Protein AF-A0A556MIS7-F1 (afdb_monomer_lite)

Organism: NCBI:txid2597670

Secondary structure (DSSP, 8-state):
------HHHHHHHHHT-TTS--TT-----HHHHHHHH---TT--S-------HHHHHHHHHHHHHH---HHHHHHHHHHHHHHH-HHHHHHHHHHHHHH--

Structure (mmCIF, N/CA/C/O backbone):
data_AF-A0A556MIS7-F1
#
_entry.id   AF-A0A556MIS7-F1
#
loop_
_atom_site.group_PDB
_atom_site.id
_atom_site.type_symbol
_atom_site.label_atom_id
_atom_site.label_alt_id
_atom_site.label_comp_id
_atom_site.label_asym_id
_atom_site.label_entity_id
_atom_site.label_seq_id
_atom_site.pdbx_PDB_ins_code
_atom_site.Cartn_x
_atom_site.Cartn_y
_atom_site.Cartn_z
_atom_site.occupancy
_atom_site.B_iso_or_equiv
_atom_site.auth_seq_id
_atom_site.auth_comp_id
_atom_site.auth_asym_id
_atom_site.auth_atom_id
_atom_site.pdbx_PDB_model_num
ATOM 1 N N . MET A 1 1 ? 24.493 14.811 -38.481 1.00 34.59 1 MET A N 1
ATOM 2 C CA . MET A 1 1 ? 23.652 13.752 -39.089 1.00 34.59 1 MET A CA 1
ATOM 3 C C . MET A 1 1 ? 23.191 12.809 -37.980 1.00 34.59 1 MET A C 1
ATOM 5 O O . MET A 1 1 ? 23.997 12.020 -37.502 1.00 34.59 1 MET A O 1
ATOM 9 N N . ASN A 1 2 ? 21.942 12.934 -37.512 1.00 44.34 2 ASN A N 1
ATOM 10 C CA . ASN A 1 2 ? 21.385 12.068 -36.465 1.00 44.34 2 ASN A CA 1
ATOM 11 C C . ASN A 1 2 ? 21.110 10.674 -37.045 1.00 44.34 2 ASN A C 1
ATOM 13 O O . ASN A 1 2 ? 20.198 10.507 -37.851 1.00 44.34 2 ASN A O 1
ATOM 17 N N . LYS A 1 3 ? 21.905 9.674 -36.654 1.00 52.62 3 LYS A N 1
ATOM 18 C CA . LYS A 1 3 ? 21.655 8.273 -37.008 1.00 52.62 3 LYS A CA 1
ATOM 19 C C . LYS A 1 3 ? 20.455 7.778 -36.196 1.00 52.62 3 LYS A C 1
ATOM 21 O O . LYS A 1 3 ? 20.598 7.498 -35.009 1.00 52.62 3 LYS A O 1
ATOM 26 N N . MET A 1 4 ? 19.279 7.684 -36.819 1.00 59.16 4 MET A N 1
ATOM 27 C CA . MET A 1 4 ? 18.163 6.918 -36.257 1.00 59.16 4 MET A CA 1
ATOM 28 C C . MET A 1 4 ? 18.603 5.454 -36.160 1.00 59.16 4 MET A C 1
ATOM 30 O O . MET A 1 4 ? 18.687 4.763 -37.172 1.00 59.16 4 MET A O 1
ATOM 34 N N . LYS A 1 5 ? 18.957 5.001 -34.952 1.00 66.31 5 LYS A N 1
ATOM 35 C CA . LYS A 1 5 ? 19.254 3.588 -34.692 1.00 66.31 5 LYS A CA 1
ATOM 36 C C . LYS A 1 5 ? 17.987 2.774 -34.938 1.00 66.31 5 LYS A C 1
ATOM 38 O O . LYS A 1 5 ? 16.941 3.086 -34.369 1.00 66.31 5 LYS A O 1
ATOM 43 N N . THR A 1 6 ? 18.088 1.752 -35.780 1.00 77.06 6 THR A N 1
ATOM 44 C CA . THR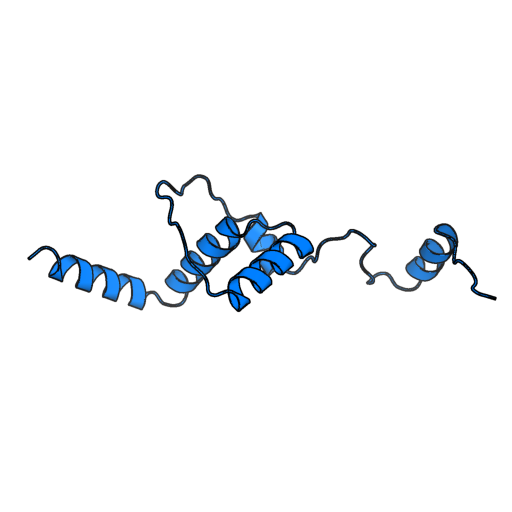 A 1 6 ? 16.957 0.886 -36.118 1.00 77.06 6 THR A CA 1
ATOM 45 C C . THR A 1 6 ? 16.606 -0.013 -34.928 1.00 77.06 6 THR A C 1
ATOM 47 O O . THR A 1 6 ? 17.452 -0.283 -34.073 1.00 77.06 6 THR A O 1
ATOM 50 N N . LEU A 1 7 ? 15.367 -0.511 -34.866 1.00 65.06 7 LEU A N 1
ATOM 51 C CA . LEU A 1 7 ? 14.949 -1.483 -33.842 1.00 65.06 7 LEU A CA 1
ATOM 52 C C . LEU A 1 7 ? 15.847 -2.734 -33.837 1.00 65.06 7 LEU A C 1
ATOM 54 O O . LEU A 1 7 ? 16.137 -3.289 -32.780 1.00 65.06 7 LEU A O 1
ATOM 58 N N . ALA A 1 8 ? 16.352 -3.134 -35.006 1.00 72.94 8 ALA A N 1
ATOM 59 C CA . ALA A 1 8 ? 17.277 -4.253 -35.145 1.00 72.94 8 ALA A CA 1
ATOM 60 C C . ALA A 1 8 ? 18.666 -3.955 -34.549 1.00 72.94 8 ALA A C 1
ATOM 62 O O . ALA A 1 8 ? 19.267 -4.829 -33.924 1.00 72.94 8 ALA A O 1
ATOM 63 N N . ASP A 1 9 ? 19.160 -2.721 -34.681 1.00 73.38 9 ASP A N 1
ATOM 64 C CA . ASP A 1 9 ? 20.437 -2.313 -34.079 1.00 73.38 9 ASP A CA 1
ATOM 65 C C . ASP A 1 9 ? 20.345 -2.253 -32.5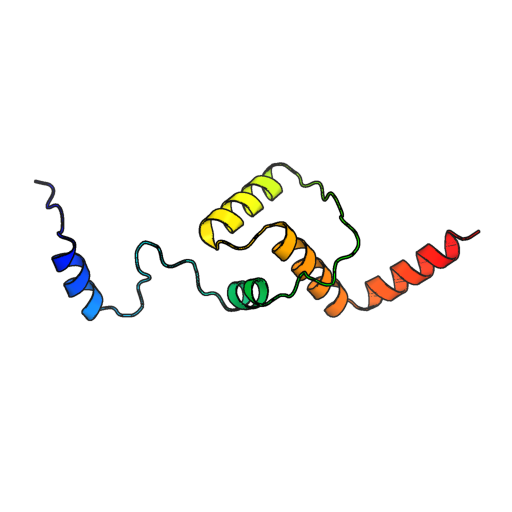48 1.00 73.38 9 ASP A C 1
ATOM 67 O O . ASP A 1 9 ? 21.282 -2.639 -31.852 1.00 73.38 9 ASP A O 1
ATOM 71 N N . GLN A 1 10 ? 19.189 -1.845 -32.010 1.00 66.44 10 GLN A N 1
ATOM 72 C CA . GLN A 1 10 ? 18.927 -1.860 -30.566 1.00 66.44 10 GLN A CA 1
ATOM 73 C C . GLN A 1 10 ? 18.876 -3.284 -29.991 1.00 66.44 10 GLN A C 1
ATOM 75 O O . GLN A 1 10 ? 19.315 -3.504 -28.863 1.00 66.44 10 GLN A O 1
ATOM 80 N N . LEU A 1 11 ? 18.375 -4.255 -30.762 1.00 66.25 11 LEU A N 1
ATOM 81 C CA . LEU A 1 11 ? 18.360 -5.671 -30.383 1.00 66.25 11 LEU A CA 1
ATOM 82 C C . LEU A 1 11 ? 19.774 -6.269 -30.315 1.00 66.25 11 LEU A C 1
ATOM 84 O O . LEU A 1 11 ? 20.083 -6.998 -29.374 1.00 66.25 11 LEU A O 1
ATOM 88 N N . ARG A 1 12 ? 20.656 -5.921 -31.263 1.00 72.38 12 ARG A N 1
ATOM 89 C CA . ARG A 1 12 ? 22.054 -6.391 -31.269 1.00 72.38 12 ARG A CA 1
ATOM 90 C C . ARG A 1 12 ? 22.886 -5.794 -30.133 1.00 72.38 12 ARG A C 1
ATOM 92 O O . ARG A 1 12 ? 23.597 -6.541 -29.467 1.00 72.38 12 ARG A O 1
ATOM 99 N N . ASP A 1 13 ? 22.749 -4.493 -29.860 1.00 68.69 13 ASP A N 1
ATOM 100 C CA . ASP A 1 13 ? 23.422 -3.833 -28.724 1.00 68.69 13 ASP A CA 1
ATOM 101 C C . ASP A 1 13 ? 22.985 -4.443 -27.366 1.00 68.69 13 ASP A C 1
ATOM 103 O O . ASP A 1 13 ? 23.758 -4.447 -26.407 1.00 68.69 13 ASP A O 1
ATOM 107 N N . ARG A 1 14 ? 21.763 -4.995 -27.275 1.00 56.84 14 ARG A N 1
ATOM 108 C CA . ARG A 1 14 ? 21.196 -5.602 -26.054 1.00 56.84 14 ARG A CA 1
ATOM 109 C C . ARG A 1 14 ? 21.634 -7.036 -25.780 1.00 56.84 14 ARG A C 1
ATOM 111 O O . ARG A 1 14 ? 21.749 -7.394 -24.613 1.00 56.84 14 ARG A O 1
ATOM 118 N N . MET A 1 15 ? 21.946 -7.839 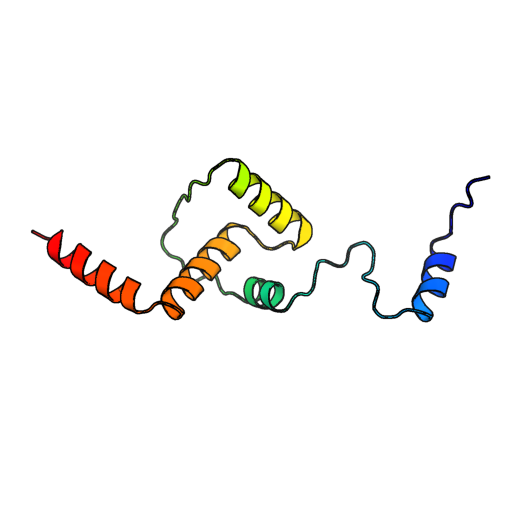-26.800 1.00 61.31 15 MET A N 1
ATOM 119 C CA . MET A 1 15 ? 22.542 -9.169 -26.574 1.00 61.31 15 MET A CA 1
ATOM 120 C C . MET A 1 15 ? 23.889 -9.080 -25.837 1.00 61.31 15 MET A C 1
ATOM 122 O O . MET A 1 15 ? 24.293 -10.030 -25.175 1.00 61.31 15 MET A O 1
ATOM 126 N N . ALA A 1 16 ? 24.560 -7.926 -25.905 1.00 64.12 16 ALA A N 1
ATOM 127 C CA . ALA A 1 16 ? 25.786 -7.649 -25.168 1.00 64.12 16 ALA A CA 1
ATOM 128 C C . ALA A 1 16 ? 25.558 -7.156 -23.719 1.00 64.12 16 ALA A C 1
ATOM 130 O O . ALA A 1 16 ? 26.524 -7.071 -22.962 1.00 64.12 16 ALA A O 1
ATOM 131 N N . LYS A 1 17 ? 24.321 -6.802 -23.321 1.00 59.56 17 LYS A N 1
ATOM 132 C CA . LYS A 1 17 ? 23.968 -6.257 -21.990 1.00 59.56 17 LYS A CA 1
ATOM 133 C C . LYS A 1 17 ? 22.567 -6.729 -21.542 1.00 59.56 17 LYS A C 1
ATOM 135 O O . LYS A 1 17 ? 21.593 -5.992 -21.732 1.00 59.56 17 LYS A O 1
ATOM 140 N N . PRO A 1 18 ? 22.453 -7.928 -20.941 1.00 56.19 18 PRO A N 1
ATOM 141 C CA . PRO A 1 18 ? 21.166 -8.562 -20.633 1.00 56.19 18 PRO A CA 1
ATOM 142 C C . PRO A 1 18 ? 20.334 -7.845 -19.554 1.00 56.19 18 PRO A C 1
ATOM 144 O O . PRO A 1 18 ? 19.125 -8.032 -19.516 1.00 56.19 18 PRO A O 1
ATOM 147 N N . ASP A 1 19 ? 20.930 -6.970 -18.739 1.00 58.44 19 ASP A N 1
ATOM 148 C CA . ASP A 1 19 ? 20.252 -6.354 -17.583 1.00 58.44 19 ASP A CA 1
ATOM 149 C C . ASP A 1 19 ? 19.514 -5.038 -17.889 1.00 58.44 19 ASP A C 1
ATOM 151 O O . ASP A 1 19 ? 19.153 -4.294 -16.977 1.00 58.44 19 ASP A O 1
ATOM 155 N N . THR A 1 20 ? 19.302 -4.698 -19.165 1.00 56.28 20 THR A N 1
ATOM 156 C CA . THR A 1 20 ? 18.648 -3.428 -19.527 1.00 56.28 20 THR A CA 1
ATOM 157 C C . THR A 1 20 ? 17.159 -3.654 -19.834 1.00 56.28 20 THR A C 1
ATOM 159 O O . THR A 1 20 ? 16.861 -4.262 -20.868 1.00 56.28 20 THR A O 1
ATOM 162 N N . PRO A 1 21 ? 16.212 -3.132 -19.024 1.00 54.22 21 PRO A N 1
ATOM 163 C CA . PRO A 1 21 ? 14.778 -3.340 -19.240 1.00 54.22 21 PRO A CA 1
ATOM 164 C C . PRO A 1 21 ? 14.328 -2.880 -20.631 1.00 54.22 21 PRO A C 1
ATOM 166 O O . PRO A 1 21 ? 14.799 -1.860 -21.150 1.00 54.22 21 PRO A O 1
ATOM 169 N N . LEU A 1 22 ? 13.452 -3.643 -21.284 1.00 57.38 22 LEU A N 1
ATOM 170 C CA . LEU A 1 22 ? 12.810 -3.280 -22.554 1.00 57.38 22 LEU A CA 1
ATOM 171 C C . LEU A 1 22 ? 11.989 -1.987 -22.420 1.00 57.38 22 LEU A C 1
ATOM 173 O O . LEU A 1 22 ? 11.415 -1.723 -21.362 1.00 57.38 22 LEU A O 1
ATOM 177 N N . PRO A 1 23 ? 11.881 -1.167 -23.484 1.00 45.19 23 PRO A N 1
ATOM 178 C CA . PRO A 1 23 ? 10.919 -0.072 -23.507 1.00 45.19 23 PRO A CA 1
ATOM 179 C C . PRO A 1 23 ? 9.510 -0.669 -23.376 1.00 45.19 23 PRO A C 1
ATOM 181 O O . PRO A 1 23 ? 9.032 -1.334 -24.290 1.00 45.19 23 PRO A O 1
ATOM 184 N N . GLY A 1 24 ? 8.874 -0.479 -22.216 1.00 56.91 24 GLY A N 1
ATOM 185 C CA . GLY A 1 24 ? 7.565 -1.057 -21.883 1.00 56.91 24 GLY A CA 1
ATOM 186 C C . GLY A 1 24 ? 7.583 -2.117 -20.776 1.00 56.91 24 GLY A C 1
ATOM 187 O O . GLY A 1 24 ? 6.517 -2.466 -20.267 1.00 56.91 24 GLY A O 1
ATOM 188 N N . GLU A 1 25 ? 8.756 -2.586 -20.338 1.00 59.69 25 GLU A N 1
ATOM 189 C CA . GLU A 1 25 ? 8.857 -3.409 -19.131 1.00 59.69 25 GLU A CA 1
ATOM 190 C C . GLU A 1 25 ? 8.650 -2.539 -17.891 1.00 59.69 25 GLU A C 1
ATOM 192 O O . GLU A 1 25 ? 9.435 -1.646 -17.572 1.00 59.69 25 GLU A O 1
ATOM 197 N N . LYS A 1 26 ? 7.538 -2.788 -17.195 1.00 66.81 26 LYS A N 1
ATOM 198 C CA . LYS A 1 26 ? 7.243 -2.142 -15.915 1.00 66.81 26 LYS A CA 1
ATOM 199 C C . LYS A 1 26 ? 8.274 -2.604 -14.877 1.00 66.81 26 LYS A C 1
ATOM 201 O O . LYS A 1 26 ? 8.610 -3.787 -14.881 1.00 66.81 26 LYS A O 1
ATOM 206 N N . PRO A 1 27 ? 8.702 -1.739 -13.942 1.00 66.81 27 PRO A N 1
ATOM 207 C CA . PRO A 1 27 ? 9.667 -2.096 -12.906 1.00 66.81 27 PRO A CA 1
ATOM 208 C C . PRO A 1 27 ? 9.288 -3.391 -12.168 1.00 66.81 27 PRO A C 1
ATOM 210 O O . PRO A 1 27 ? 8.131 -3.565 -11.770 1.00 66.81 27 PRO A O 1
ATOM 213 N N . THR A 1 28 ? 10.270 -4.270 -11.964 1.00 70.19 28 THR A N 1
ATOM 214 C CA . THR A 1 28 ? 10.145 -5.596 -11.326 1.00 70.19 28 THR A CA 1
ATOM 215 C C . THR A 1 28 ? 10.837 -5.634 -9.961 1.00 70.19 28 THR A C 1
ATOM 217 O O . THR A 1 28 ? 11.603 -6.540 -9.649 1.00 70.19 28 THR A O 1
ATOM 220 N N . ALA A 1 29 ? 10.618 -4.614 -9.126 1.00 82.38 29 ALA A N 1
ATOM 221 C CA . ALA A 1 29 ? 11.112 -4.669 -7.751 1.00 82.38 29 ALA A CA 1
ATOM 222 C C . ALA A 1 29 ? 10.267 -5.665 -6.919 1.00 82.38 29 ALA A C 1
ATOM 224 O O . ALA A 1 29 ? 9.045 -5.693 -7.098 1.00 82.38 29 ALA A O 1
ATOM 225 N N . PRO A 1 30 ? 10.853 -6.404 -5.954 1.00 86.00 30 PRO A N 1
ATOM 226 C CA . PRO A 1 30 ? 10.130 -7.395 -5.137 1.00 86.00 30 PRO A CA 1
ATOM 227 C C . PRO A 1 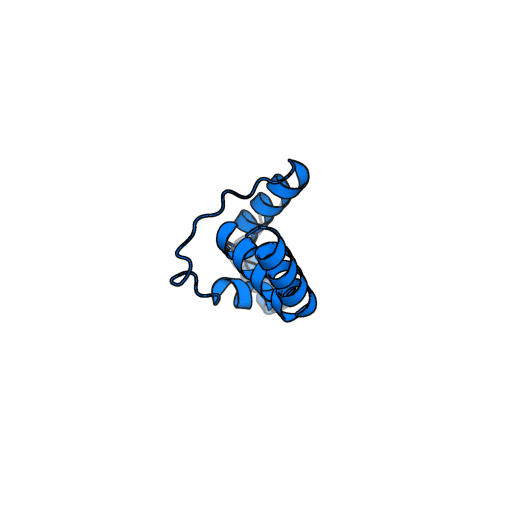30 ? 8.885 -6.842 -4.425 1.00 86.00 30 PRO A C 1
ATOM 229 O O . PRO A 1 30 ? 7.868 -7.520 -4.259 1.00 86.00 30 PRO A O 1
ATOM 232 N N . VAL A 1 31 ? 8.930 -5.563 -4.039 1.00 86.81 31 VAL A N 1
ATOM 233 C CA . VAL A 1 31 ? 7.784 -4.861 -3.445 1.00 86.81 31 VAL A CA 1
ATOM 234 C C . VAL A 1 31 ? 6.627 -4.689 -4.439 1.00 86.81 31 VAL A C 1
ATOM 236 O O . VAL A 1 31 ? 5.465 -4.802 -4.058 1.00 86.81 31 VAL A O 1
ATOM 239 N N . ILE A 1 32 ? 6.915 -4.474 -5.726 1.00 87.94 32 ILE A N 1
ATOM 240 C CA . ILE A 1 32 ? 5.898 -4.317 -6.777 1.00 87.94 32 ILE A CA 1
ATOM 241 C C . ILE A 1 32 ? 5.200 -5.646 -7.048 1.00 87.94 32 ILE A C 1
ATOM 243 O O . ILE A 1 32 ? 3.985 -5.675 -7.232 1.00 87.94 32 ILE A O 1
ATOM 247 N N . GLU A 1 33 ? 5.943 -6.747 -7.035 1.00 89.44 33 GLU A N 1
ATOM 248 C CA . GLU A 1 33 ? 5.373 -8.090 -7.155 1.00 89.44 33 GLU A CA 1
ATOM 249 C C . GLU A 1 33 ? 4.471 -8.418 -5.964 1.00 89.44 33 GLU A C 1
ATOM 251 O O . GLU A 1 33 ? 3.331 -8.840 -6.158 1.00 89.44 33 GLU A O 1
ATOM 256 N N . SER A 1 34 ? 4.924 -8.109 -4.745 1.00 89.25 34 SER A N 1
ATOM 257 C CA . SER A 1 34 ? 4.126 -8.276 -3.522 1.00 89.25 34 SER A CA 1
ATOM 258 C C . SER A 1 34 ? 2.819 -7.478 -3.576 1.00 89.25 34 SER A C 1
ATOM 260 O O . SER A 1 34 ? 1.756 -7.983 -3.215 1.00 89.25 34 SER A O 1
ATOM 262 N N . LEU A 1 35 ? 2.873 -6.248 -4.095 1.00 90.50 35 LEU A N 1
ATOM 263 C CA . LEU A 1 35 ? 1.692 -5.415 -4.310 1.00 90.50 35 LEU A CA 1
ATOM 264 C C . LEU A 1 35 ? 0.742 -6.016 -5.353 1.00 90.50 35 LEU A C 1
ATOM 266 O O . LEU A 1 35 ? -0.471 -6.047 -5.140 1.00 90.50 35 LEU A O 1
ATOM 270 N N . ARG A 1 36 ? 1.263 -6.518 -6.478 1.00 87.94 36 ARG A N 1
ATOM 271 C CA . ARG A 1 36 ? 0.451 -7.171 -7.522 1.00 87.94 36 ARG A CA 1
ATOM 272 C C . ARG A 1 36 ? -0.212 -8.454 -7.021 1.00 87.94 36 ARG A C 1
ATOM 274 O O . ARG A 1 36 ? -1.361 -8.696 -7.371 1.00 87.94 36 ARG A O 1
ATOM 281 N N . ALA A 1 37 ? 0.470 -9.224 -6.179 1.00 89.38 37 ALA A N 1
ATOM 282 C CA . ALA A 1 37 ? -0.058 -10.450 -5.584 1.00 89.38 37 ALA A CA 1
ATOM 283 C C . ALA A 1 37 ? -1.064 -10.205 -4.442 1.00 89.38 37 ALA A C 1
ATOM 285 O O . ALA A 1 37 ? -1.748 -11.134 -4.021 1.00 89.38 37 ALA A O 1
ATOM 286 N N . TYR A 1 38 ? -1.168 -8.976 -3.925 1.00 89.44 38 TYR A N 1
ATOM 287 C CA . TYR A 1 38 ? -2.040 -8.669 -2.792 1.00 89.44 38 TYR A CA 1
ATOM 288 C C . TYR A 1 38 ? -3.529 -8.863 -3.129 1.00 89.44 38 TYR A C 1
ATOM 290 O O . TYR A 1 38 ? -4.060 -8.211 -4.025 1.00 89.44 38 TYR A O 1
ATOM 298 N N . ASP A 1 39 ? -4.237 -9.739 -2.423 1.00 85.88 39 ASP A N 1
ATOM 299 C CA . ASP A 1 39 ? -5.671 -9.927 -2.657 1.00 85.88 39 ASP A CA 1
ATOM 300 C C . ASP A 1 39 ? -6.495 -8.763 -2.079 1.00 85.88 39 ASP A C 1
ATOM 302 O O . ASP A 1 39 ? -6.297 -8.354 -0.936 1.00 85.88 39 ASP A O 1
ATOM 306 N N . MET A 1 40 ? -7.435 -8.247 -2.877 1.00 81.25 40 MET A N 1
ATOM 307 C CA . MET A 1 40 ? -8.336 -7.151 -2.508 1.00 81.25 40 MET A CA 1
ATOM 308 C C . MET A 1 40 ? -9.788 -7.600 -2.270 1.00 81.25 40 MET A C 1
ATOM 310 O O . MET A 1 40 ? -10.606 -6.787 -1.839 1.00 81.25 40 MET A O 1
ATOM 314 N N . ASN A 1 41 ? -10.131 -8.869 -2.518 1.00 77.75 41 ASN A N 1
ATOM 315 C CA . ASN A 1 41 ? -11.518 -9.355 -2.478 1.00 77.75 41 ASN A CA 1
ATOM 316 C C . ASN A 1 41 ? -12.153 -9.338 -1.071 1.00 77.75 41 ASN A C 1
ATOM 318 O O . ASN A 1 41 ? -13.374 -9.401 -0.942 1.00 77.75 41 ASN A O 1
ATOM 322 N N . GLY A 1 42 ? -11.351 -9.226 -0.007 1.00 68.50 42 GLY A N 1
ATOM 323 C CA . GLY A 1 42 ? -11.823 -9.194 1.383 1.00 68.50 42 GLY A CA 1
ATOM 324 C C . GLY A 1 42 ? -12.222 -7.811 1.918 1.00 68.50 42 GLY A C 1
ATOM 325 O O . GLY A 1 42 ? -12.687 -7.708 3.057 1.00 68.50 42 GLY A O 1
ATOM 326 N N . HIS A 1 43 ? -12.038 -6.735 1.150 1.00 70.31 43 HIS A N 1
ATOM 327 C CA . HIS A 1 43 ? -12.264 -5.373 1.641 1.00 70.31 43 HIS A CA 1
ATOM 328 C C . HIS A 1 43 ? -13.739 -4.960 1.515 1.00 70.31 43 HIS A C 1
ATOM 330 O O . HIS A 1 43 ? -14.186 -4.490 0.474 1.00 70.31 43 HIS A O 1
ATOM 336 N N . LYS A 1 44 ? -14.500 -5.122 2.607 1.00 65.50 44 LYS A N 1
ATOM 337 C CA . LYS A 1 44 ? -15.941 -4.793 2.678 1.00 65.50 44 LYS A CA 1
ATOM 338 C C . LYS A 1 44 ? -16.250 -3.310 2.916 1.00 65.50 44 LYS A C 1
ATOM 340 O O . LYS A 1 44 ? -17.395 -2.902 2.762 1.00 65.50 44 LYS A O 1
ATOM 345 N N . SER A 1 45 ? -15.258 -2.521 3.325 1.00 71.81 45 SER A N 1
ATOM 346 C CA . SER A 1 45 ? -15.414 -1.095 3.625 1.00 71.81 45 SER A CA 1
ATOM 347 C C . SER A 1 45 ? -14.567 -0.263 2.671 1.00 71.81 45 SER A C 1
ATOM 349 O O . SER A 1 45 ? -13.381 -0.543 2.483 1.00 71.81 45 SER A O 1
ATOM 351 N N . VAL A 1 46 ? -15.183 0.753 2.070 1.00 73.25 46 VAL A N 1
ATOM 352 C CA . VAL A 1 46 ? -14.513 1.701 1.178 1.00 73.25 46 VAL A CA 1
ATOM 353 C C . VAL A 1 46 ? -14.110 2.920 1.996 1.00 73.25 46 VAL A C 1
ATOM 355 O O . VAL A 1 46 ? -14.957 3.615 2.551 1.00 73.25 46 VAL A O 1
ATOM 358 N N . VAL A 1 47 ? -12.808 3.193 2.054 1.00 79.00 47 VAL A N 1
ATOM 359 C CA . VAL A 1 47 ? -12.263 4.385 2.710 1.00 79.00 47 VAL A CA 1
ATOM 360 C C . VAL A 1 47 ? -11.866 5.390 1.637 1.00 79.00 47 VAL A C 1
ATOM 362 O O . VAL A 1 47 ? -11.026 5.100 0.787 1.00 79.00 47 VAL A O 1
ATOM 365 N N . HIS A 1 48 ? -12.453 6.586 1.679 1.00 78.75 48 HIS A N 1
ATOM 366 C CA . HIS A 1 48 ? -12.054 7.684 0.802 1.00 78.75 48 HIS A CA 1
ATOM 367 C C . HIS A 1 48 ? -10.849 8.426 1.397 1.00 78.75 48 HIS A C 1
ATOM 369 O O . HIS A 1 48 ? -10.993 9.437 2.091 1.00 78.75 48 HIS A O 1
ATOM 375 N N . SER A 1 49 ? -9.650 7.898 1.153 1.00 82.31 49 SER A N 1
ATOM 376 C CA . SER A 1 49 ? -8.397 8.500 1.614 1.00 82.31 49 SER A CA 1
ATOM 377 C C . SER A 1 49 ? -8.124 9.827 0.902 1.00 82.31 49 SER A C 1
ATOM 379 O O . SER A 1 49 ? -8.136 9.900 -0.326 1.00 82.31 49 SER A O 1
ATOM 381 N N . ARG A 1 50 ? -7.860 10.882 1.679 1.00 89.06 50 ARG A N 1
ATOM 382 C CA . ARG A 1 50 ? -7.415 12.183 1.166 1.00 89.06 50 ARG A CA 1
ATOM 383 C C . ARG A 1 50 ? -5.909 12.306 1.352 1.00 89.06 50 ARG A C 1
ATOM 385 O O . ARG A 1 50 ? -5.399 11.995 2.424 1.00 89.06 50 ARG A O 1
ATOM 392 N N . PHE A 1 51 ? -5.237 12.784 0.317 1.00 91.25 51 PHE A N 1
ATOM 393 C CA . PHE A 1 51 ? -3.801 13.039 0.313 1.00 91.25 51 PHE A CA 1
A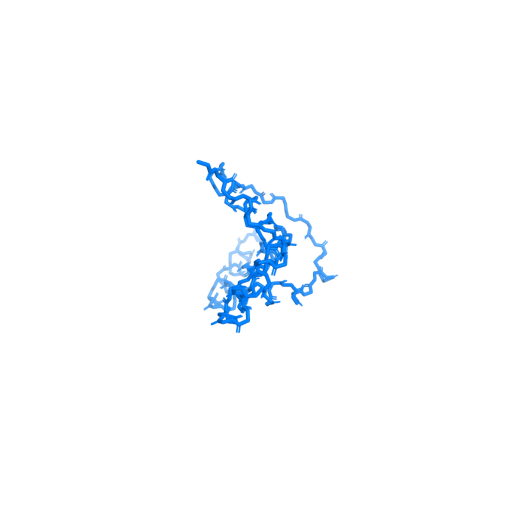TOM 394 C C . PHE A 1 51 ? -3.555 14.505 -0.022 1.00 91.25 51 PHE A C 1
ATOM 396 O O . PHE A 1 51 ? -4.362 15.124 -0.720 1.00 91.25 51 PHE A O 1
ATOM 403 N N . ASP A 1 52 ? -2.447 15.053 0.464 1.00 95.69 52 ASP A N 1
ATOM 404 C CA . ASP A 1 52 ? -1.947 16.328 -0.033 1.00 95.69 52 ASP A CA 1
ATOM 405 C C . ASP A 1 52 ? -1.543 16.210 -1.514 1.00 95.69 52 ASP A C 1
ATOM 407 O O . ASP A 1 52 ? -1.365 15.117 -2.064 1.00 95.69 52 ASP A O 1
ATOM 411 N N . GLU A 1 53 ? -1.400 17.354 -2.175 1.00 95.25 53 GLU A N 1
ATOM 412 C CA . GLU A 1 53 ? -1.145 17.410 -3.613 1.00 95.25 53 GLU A CA 1
ATOM 413 C C . GLU A 1 53 ? 0.181 16.739 -4.012 1.00 95.25 53 GLU A C 1
ATOM 415 O O . GLU A 1 53 ? 0.260 16.102 -5.066 1.00 95.25 53 GLU A O 1
ATOM 420 N N . ALA A 1 54 ? 1.228 16.854 -3.189 1.00 96.19 54 ALA A N 1
ATOM 421 C CA . ALA A 1 54 ? 2.532 16.271 -3.497 1.00 96.19 54 ALA A CA 1
ATOM 422 C C . ALA A 1 54 ? 2.484 14.738 -3.410 1.00 96.19 54 ALA A C 1
ATOM 424 O O . ALA A 1 54 ? 2.955 14.036 -4.314 1.00 96.19 54 ALA A O 1
ATOM 425 N N . THR A 1 55 ? 1.836 14.210 -2.373 1.00 94.38 55 THR A N 1
ATOM 426 C CA . THR A 1 55 ? 1.606 12.771 -2.218 1.00 94.38 55 THR A CA 1
ATOM 427 C C . THR A 1 55 ? 0.717 12.225 -3.335 1.00 94.38 55 THR A C 1
ATOM 429 O O . THR A 1 55 ? 1.050 11.206 -3.943 1.00 94.38 55 THR A O 1
ATOM 432 N N . ALA A 1 56 ? -0.368 12.923 -3.687 1.00 94.06 56 ALA A N 1
ATOM 433 C CA . ALA A 1 56 ? -1.261 12.515 -4.772 1.00 94.06 56 ALA A CA 1
ATOM 434 C C . ALA A 1 56 ? -0.529 12.411 -6.123 1.00 94.06 56 ALA A C 1
ATOM 436 O O . ALA A 1 56 ? -0.691 11.417 -6.839 1.00 94.06 56 ALA A O 1
ATOM 437 N N . ARG A 1 57 ? 0.334 13.384 -6.452 1.00 95.69 57 ARG A N 1
ATOM 438 C CA . ARG A 1 57 ? 1.183 13.333 -7.657 1.00 95.69 57 ARG A CA 1
ATOM 439 C C . ARG A 1 57 ? 2.131 12.136 -7.643 1.00 95.69 57 ARG A C 1
ATOM 441 O O . ARG A 1 57 ? 2.272 11.447 -8.651 1.00 95.69 57 ARG A O 1
ATOM 448 N N . THR A 1 58 ? 2.739 11.855 -6.495 1.00 95.56 58 THR A N 1
ATOM 449 C CA . THR A 1 58 ? 3.662 10.723 -6.333 1.00 95.56 58 THR A CA 1
ATOM 450 C C . THR A 1 58 ? 2.950 9.388 -6.551 1.00 95.56 58 THR A C 1
ATOM 452 O O . THR A 1 58 ? 3.431 8.545 -7.308 1.00 95.56 58 THR A O 1
ATOM 455 N N . LEU A 1 59 ? 1.762 9.215 -5.965 1.00 93.94 59 LEU A N 1
ATOM 456 C CA . LEU A 1 59 ? 0.923 8.028 -6.158 1.00 93.94 59 LEU A CA 1
ATOM 457 C C . LEU A 1 59 ? 0.484 7.865 -7.619 1.00 93.94 59 LEU A C 1
ATOM 459 O O . LEU A 1 59 ? 0.454 6.748 -8.139 1.00 93.94 59 LEU A O 1
ATOM 463 N N . HIS A 1 60 ? 0.187 8.971 -8.303 1.00 93.38 60 HIS A N 1
ATOM 464 C CA . HIS A 1 60 ? -0.151 8.948 -9.722 1.00 93.38 60 HIS A CA 1
ATOM 465 C C . HIS A 1 60 ? 1.029 8.479 -10.587 1.00 93.38 60 HIS A C 1
ATOM 467 O O . HIS A 1 60 ? 0.874 7.553 -11.385 1.00 93.38 60 HIS A O 1
ATOM 473 N N . HIS A 1 61 ? 2.224 9.045 -10.389 1.00 93.88 61 HIS A N 1
ATOM 474 C CA . HIS A 1 61 ? 3.434 8.605 -11.093 1.00 93.88 61 HIS A CA 1
ATOM 475 C C . HIS A 1 61 ? 3.771 7.142 -10.796 1.00 93.88 61 HIS A C 1
ATOM 477 O O . HIS A 1 61 ? 4.109 6.390 -11.709 1.00 93.88 61 HIS A O 1
ATOM 483 N N . PHE A 1 62 ? 3.616 6.713 -9.541 1.00 93.44 62 PHE A N 1
ATOM 484 C CA . PHE A 1 62 ? 3.791 5.320 -9.148 1.00 93.44 62 PHE A CA 1
ATOM 485 C C . PHE A 1 62 ? 2.847 4.390 -9.921 1.00 93.44 62 PHE A C 1
ATOM 487 O O . PHE A 1 62 ? 3.298 3.390 -10.488 1.00 93.44 62 PHE A O 1
ATOM 494 N N . LYS A 1 63 ? 1.554 4.731 -9.997 1.00 92.94 63 LYS A N 1
ATOM 495 C CA . LYS A 1 63 ? 0.567 3.965 -10.769 1.00 92.94 63 LYS A CA 1
ATOM 496 C C . LYS A 1 63 ? 0.955 3.888 -12.246 1.00 92.94 63 LYS A C 1
ATOM 498 O O . LYS A 1 63 ? 0.912 2.805 -12.825 1.00 92.94 63 LYS A O 1
ATOM 503 N N . MET A 1 64 ? 1.368 5.005 -12.845 1.00 91.06 64 MET A N 1
ATOM 504 C CA . MET A 1 64 ? 1.791 5.058 -14.250 1.00 91.06 64 MET A CA 1
ATOM 505 C C . MET A 1 64 ? 3.028 4.196 -14.523 1.00 91.06 64 MET A C 1
ATOM 507 O O . MET A 1 64 ? 3.042 3.438 -15.489 1.00 91.06 64 MET A O 1
ATOM 511 N N . ALA A 1 65 ? 4.033 4.251 -13.649 1.00 89.94 65 ALA A N 1
ATOM 512 C CA . ALA A 1 65 ? 5.272 3.501 -13.821 1.00 89.94 65 ALA A CA 1
ATOM 513 C C . ALA A 1 65 ? 5.090 1.992 -13.592 1.00 89.94 65 ALA A C 1
ATOM 515 O O . ALA A 1 65 ? 5.634 1.174 -14.329 1.00 89.94 65 ALA A O 1
ATOM 516 N N . THR A 1 66 ? 4.328 1.601 -12.567 1.00 89.38 66 THR A N 1
ATOM 517 C CA . THR A 1 66 ? 4.282 0.207 -12.083 1.00 89.38 66 THR A CA 1
ATOM 518 C C . THR A 1 66 ? 3.041 -0.560 -12.529 1.00 89.38 66 THR A C 1
ATOM 520 O O . THR A 1 66 ? 3.030 -1.796 -12.484 1.00 89.38 66 THR A O 1
ATOM 523 N N . GLY A 1 67 ? 1.997 0.153 -12.962 1.00 89.00 67 GLY A N 1
ATOM 524 C CA . GLY A 1 67 ? 0.677 -0.392 -13.268 1.00 89.00 67 GLY A CA 1
ATOM 525 C C . GLY A 1 67 ? -0.112 -0.872 -12.049 1.00 89.00 67 GLY A C 1
ATOM 526 O O . GLY A 1 67 ? -1.141 -1.514 -12.232 1.00 89.00 67 GLY A O 1
ATOM 527 N N . VAL A 1 68 ? 0.370 -0.624 -10.830 1.00 90.88 68 VAL A N 1
ATOM 528 C CA . VAL A 1 68 ? -0.320 -1.005 -9.594 1.00 90.88 68 VAL A CA 1
ATOM 529 C C . VAL A 1 68 ? -1.345 0.069 -9.236 1.00 90.88 68 VAL A C 1
ATOM 531 O O . VAL A 1 68 ? -1.042 1.261 -9.228 1.00 90.88 68 VAL A O 1
ATOM 534 N N . GLU A 1 69 ? -2.566 -0.358 -8.921 1.00 90.81 69 GLU A N 1
ATOM 535 C CA . GLU A 1 69 ? -3.634 0.543 -8.491 1.00 90.81 69 GLU A CA 1
ATOM 536 C C . GLU A 1 69 ? -3.318 1.221 -7.151 1.00 90.81 69 GLU A C 1
ATOM 538 O O . GLU A 1 69 ? -2.832 0.589 -6.213 1.00 90.81 69 GLU A O 1
ATOM 543 N N . VAL A 1 70 ? -3.649 2.508 -7.027 1.00 90.75 70 VAL A N 1
ATOM 544 C CA . VAL A 1 70 ? -3.341 3.293 -5.816 1.00 90.75 70 VAL A CA 1
ATOM 545 C C . VAL A 1 70 ? -4.054 2.720 -4.587 1.00 90.75 70 VAL A C 1
ATOM 547 O O . VAL A 1 70 ? -3.440 2.577 -3.535 1.00 90.75 70 VAL A O 1
ATOM 550 N N . ASN A 1 71 ? -5.313 2.294 -4.724 1.00 89.50 71 ASN A N 1
ATOM 551 C CA . ASN A 1 71 ? -6.067 1.683 -3.621 1.00 89.50 71 ASN A CA 1
ATOM 552 C C . ASN A 1 71 ? -5.392 0.412 -3.090 1.00 89.50 71 ASN A C 1
ATOM 554 O O . ASN A 1 71 ? -5.3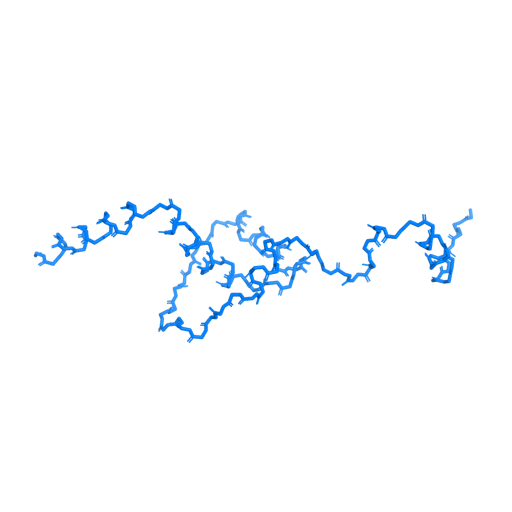28 0.198 -1.884 1.00 89.50 71 ASN A O 1
ATOM 558 N N . ARG A 1 72 ? -4.837 -0.405 -3.990 1.00 90.94 72 ARG A N 1
ATOM 559 C CA . ARG A 1 72 ? -4.091 -1.620 -3.644 1.00 90.94 72 ARG A CA 1
ATOM 560 C C . ARG A 1 72 ? -2.843 -1.291 -2.834 1.00 90.94 72 ARG A C 1
ATOM 562 O O . ARG A 1 72 ? -2.598 -1.933 -1.818 1.00 90.94 72 ARG A O 1
ATOM 569 N N . LEU A 1 73 ? -2.098 -0.268 -3.260 1.00 92.00 73 LEU A N 1
ATOM 570 C CA . LEU A 1 73 ? -0.947 0.243 -2.521 1.00 92.00 73 LEU A CA 1
ATOM 571 C C . LEU A 1 73 ? -1.350 0.720 -1.123 1.00 92.00 73 LEU A C 1
ATOM 573 O O . LEU A 1 73 ? -0.705 0.341 -0.155 1.00 92.00 73 LEU A O 1
ATOM 577 N N . ILE A 1 74 ? -2.429 1.494 -0.999 1.00 90.81 74 ILE A N 1
ATOM 578 C CA . ILE A 1 74 ? -2.899 2.002 0.298 1.00 90.81 74 ILE A CA 1
ATOM 579 C C . ILE A 1 74 ? -3.256 0.846 1.239 1.00 90.81 74 ILE A C 1
ATOM 581 O O . ILE A 1 74 ? -2.755 0.798 2.362 1.00 90.81 74 ILE A O 1
ATOM 585 N N . CYS A 1 75 ? -4.080 -0.105 0.788 1.00 90.00 75 CYS A N 1
ATOM 586 C CA . CYS A 1 75 ? -4.489 -1.250 1.605 1.00 90.00 75 CYS A CA 1
ATOM 587 C C . CYS A 1 75 ? -3.289 -2.094 2.050 1.00 90.00 75 CYS A C 1
ATOM 589 O O . CYS A 1 75 ? -3.182 -2.444 3.227 1.00 90.00 75 CYS A O 1
ATOM 591 N N . TYR A 1 76 ? -2.363 -2.373 1.130 1.00 92.00 76 TYR A N 1
ATOM 592 C CA . TYR A 1 76 ? -1.144 -3.111 1.440 1.00 92.00 76 TYR A CA 1
ATOM 593 C C . TYR A 1 76 ? -0.268 -2.366 2.453 1.00 92.00 76 TYR A C 1
ATOM 595 O O . TYR A 1 76 ? 0.166 -2.962 3.435 1.00 92.00 76 TYR A O 1
ATOM 603 N N . SER A 1 77 ? -0.062 -1.059 2.275 1.00 91.44 77 SER A N 1
ATOM 604 C CA . SER A 1 77 ? 0.726 -0.236 3.198 1.00 91.44 77 SER A CA 1
ATOM 605 C C . SER A 1 77 ? 0.134 -0.221 4.606 1.00 91.44 77 SER A C 1
ATOM 607 O O . SER A 1 77 ? 0.871 -0.374 5.576 1.00 91.44 77 SER A O 1
ATOM 609 N N . VAL A 1 78 ? -1.193 -0.103 4.737 1.00 89.88 78 VAL A N 1
ATOM 610 C CA . VAL A 1 78 ? -1.869 -0.172 6.045 1.00 89.88 78 VAL A CA 1
ATOM 611 C C . VAL A 1 78 ? -1.686 -1.549 6.680 1.00 89.88 78 VAL A C 1
ATOM 613 O O . VAL A 1 78 ? -1.393 -1.632 7.871 1.00 89.88 78 VAL A O 1
ATOM 616 N N . LYS A 1 79 ? -1.813 -2.634 5.903 1.00 90.62 79 LYS A N 1
ATOM 617 C CA . LYS A 1 79 ? -1.556 -3.992 6.400 1.00 90.62 79 LYS A CA 1
ATOM 618 C C . LYS A 1 79 ? -0.131 -4.112 6.947 1.00 90.62 79 LYS A C 1
ATOM 620 O O . LYS A 1 79 ? 0.029 -4.517 8.093 1.00 90.62 79 LYS A O 1
ATOM 625 N N . VAL A 1 80 ? 0.871 -3.736 6.152 1.00 91.94 80 VAL A N 1
ATOM 626 C CA . VAL A 1 80 ? 2.289 -3.831 6.533 1.00 91.94 80 VAL A CA 1
ATOM 627 C C . VAL A 1 80 ? 2.582 -2.988 7.771 1.00 91.94 80 VAL A C 1
ATOM 629 O O . VAL A 1 80 ? 3.227 -3.476 8.693 1.00 91.94 80 VAL A O 1
ATOM 632 N N . LEU A 1 81 ? 2.049 -1.766 7.843 1.00 91.69 81 LEU A N 1
ATOM 633 C CA . LEU A 1 81 ? 2.196 -0.900 9.012 1.00 91.69 81 LEU A CA 1
ATOM 634 C C . LEU A 1 81 ? 1.658 -1.575 10.283 1.00 91.69 81 LEU A C 1
ATOM 636 O O . LEU A 1 81 ? 2.330 -1.599 11.308 1.00 91.69 81 LEU A O 1
ATOM 640 N N . LEU A 1 82 ? 0.462 -2.162 10.210 1.00 90.19 82 LEU A N 1
ATOM 641 C CA . LEU A 1 82 ? -0.175 -2.843 11.339 1.00 90.19 82 LEU A CA 1
ATOM 642 C C . LEU A 1 82 ? 0.477 -4.189 11.702 1.00 90.19 82 LEU A C 1
ATOM 644 O O . LEU A 1 82 ? 0.244 -4.701 12.799 1.00 90.19 82 LEU A O 1
ATOM 648 N N . GLU A 1 83 ? 1.219 -4.804 10.784 1.00 91.38 83 GLU A N 1
ATOM 649 C CA . GLU A 1 83 ? 2.010 -6.015 11.036 1.00 91.38 83 GLU A CA 1
ATOM 650 C C . GLU A 1 83 ? 3.359 -5.687 11.679 1.00 91.38 83 GLU A C 1
ATOM 652 O O . GLU A 1 83 ? 3.771 -6.387 12.600 1.00 91.38 83 GLU A O 1
ATOM 657 N N . GLN A 1 84 ? 4.015 -4.610 11.238 1.00 93.88 84 GLN A N 1
ATOM 658 C CA . GLN A 1 84 ? 5.279 -4.133 11.808 1.00 93.88 84 GLN A CA 1
ATOM 659 C C . GLN A 1 84 ? 5.095 -3.515 13.198 1.00 93.88 84 GLN A C 1
ATOM 661 O O . GLN A 1 84 ? 5.982 -3.640 14.039 1.00 93.88 84 GLN A O 1
ATOM 666 N N . HIS A 1 85 ? 3.938 -2.896 13.442 1.00 93.12 85 HIS A N 1
ATOM 667 C CA . HIS A 1 85 ? 3.620 -2.180 14.675 1.00 93.12 85 HIS A CA 1
ATOM 668 C C . HIS A 1 85 ? 2.325 -2.713 15.314 1.00 93.12 85 HIS A C 1
ATOM 670 O O . HIS A 1 85 ? 1.271 -2.062 15.246 1.00 93.12 85 HIS A O 1
ATOM 676 N N . PRO A 1 86 ? 2.348 -3.916 15.921 1.00 91.38 86 PRO A N 1
ATOM 677 C CA . PRO A 1 86 ? 1.165 -4.515 16.542 1.00 91.38 86 PRO A CA 1
ATOM 678 C C . PRO A 1 86 ? 0.592 -3.671 17.693 1.00 91.38 86 PRO A C 1
ATOM 680 O O . PRO A 1 86 ? -0.604 -3.759 17.979 1.00 91.38 86 PRO A O 1
ATOM 683 N N . GLU A 1 87 ? 1.401 -2.814 18.318 1.00 92.00 87 GLU A N 1
ATOM 684 C CA . GLU A 1 87 ? 0.993 -1.850 19.340 1.00 92.00 87 GLU A CA 1
ATOM 685 C C . GLU A 1 87 ? -0.122 -0.913 18.863 1.00 92.00 87 GLU A C 1
ATOM 687 O O . GLU A 1 87 ? -1.016 -0.580 19.643 1.00 92.00 87 GLU A O 1
ATOM 692 N N . ILE A 1 88 ? -0.146 -0.562 17.571 1.00 90.31 88 ILE A N 1
ATOM 693 C CA . ILE A 1 88 ? -1.183 0.300 16.993 1.00 90.31 88 ILE A CA 1
ATOM 694 C C . ILE A 1 88 ? -2.552 -0.375 17.113 1.00 90.31 88 ILE A C 1
ATOM 696 O O . ILE A 1 88 ? -3.526 0.274 17.492 1.00 90.31 88 ILE A O 1
ATOM 700 N N . LYS A 1 89 ? -2.641 -1.691 16.867 1.00 85.81 89 LYS A N 1
ATOM 701 C CA . LYS A 1 89 ? -3.905 -2.439 17.008 1.00 85.81 89 LYS A CA 1
ATOM 702 C C . LYS A 1 89 ? -4.415 -2.389 18.446 1.00 85.81 89 LYS A C 1
ATOM 704 O O . LYS A 1 89 ? -5.612 -2.210 18.669 1.00 85.81 89 LYS A O 1
ATOM 709 N N . THR A 1 90 ? -3.509 -2.524 19.412 1.00 88.44 90 THR A N 1
ATOM 710 C CA . THR A 1 90 ? -3.838 -2.459 20.840 1.00 88.44 90 THR A CA 1
ATOM 711 C C . THR A 1 90 ? -4.343 -1.072 21.227 1.00 88.44 90 THR A C 1
ATOM 713 O O . THR A 1 90 ? -5.389 -0.969 21.864 1.00 88.44 90 THR A O 1
ATOM 716 N N . ILE A 1 91 ? -3.657 -0.011 20.795 1.00 89.31 91 ILE A N 1
ATOM 717 C CA . ILE A 1 91 ? -4.044 1.378 21.077 1.00 89.31 91 ILE A CA 1
ATOM 718 C C . ILE A 1 91 ? -5.407 1.700 20.459 1.00 89.31 91 ILE A C 1
ATOM 720 O O . ILE A 1 91 ? -6.279 2.227 21.147 1.00 89.31 91 ILE A O 1
ATOM 724 N N . VAL A 1 92 ? -5.627 1.337 19.191 1.00 86.62 92 VAL A N 1
ATOM 725 C CA . VAL A 1 92 ? -6.917 1.542 18.513 1.00 86.62 92 VAL A CA 1
ATOM 726 C C . VAL A 1 92 ? -8.036 0.825 19.267 1.00 86.62 92 VAL A C 1
ATOM 728 O O . VAL A 1 92 ? -9.074 1.426 19.530 1.00 86.62 92 VAL A O 1
ATOM 731 N N . LYS A 1 93 ? -7.819 -0.428 19.685 1.00 86.06 93 LYS A N 1
ATOM 732 C CA . LYS A 1 93 ? -8.808 -1.186 20.464 1.00 86.06 93 LYS A CA 1
ATOM 733 C C . LYS A 1 93 ? -9.127 -0.511 21.801 1.00 86.06 93 LYS A C 1
ATOM 735 O O . LYS A 1 93 ? -10.298 -0.367 22.137 1.00 86.06 93 LYS A O 1
ATOM 740 N N . GLN A 1 94 ? -8.107 -0.080 22.541 1.00 86.88 94 GLN A N 1
ATOM 741 C CA . GLN A 1 94 ? -8.285 0.624 23.816 1.00 86.88 94 GLN A CA 1
ATOM 742 C C . GLN A 1 94 ? -9.021 1.957 23.644 1.00 86.88 94 GLN A C 1
ATOM 744 O O . GLN A 1 94 ? -9.830 2.325 24.490 1.00 86.88 94 GLN A O 1
ATOM 749 N N . TYR A 1 95 ? -8.745 2.687 22.563 1.00 87.81 95 TYR A N 1
ATOM 750 C CA . TYR A 1 95 ? -9.415 3.948 22.265 1.00 87.81 95 TYR A CA 1
ATOM 751 C C . TYR A 1 95 ? -10.890 3.738 21.902 1.00 87.81 95 TYR A C 1
ATOM 753 O O . TYR A 1 95 ? -11.746 4.430 22.443 1.00 87.81 95 TYR A O 1
ATOM 761 N N . LEU A 1 96 ? -11.202 2.740 21.066 1.00 83.88 96 LEU A N 1
ATOM 762 C CA . LEU A 1 96 ? -12.585 2.396 20.714 1.00 83.88 96 LEU A CA 1
ATOM 763 C C . LEU A 1 96 ? -13.410 1.991 21.944 1.00 83.88 96 LEU A C 1
ATOM 765 O O . LEU A 1 96 ? -14.519 2.479 22.113 1.00 83.88 96 LEU A O 1
ATOM 769 N N . GLN A 1 97 ? -12.841 1.188 22.849 1.00 81.81 97 GLN A N 1
ATOM 770 C CA . GLN A 1 97 ? -13.502 0.808 24.107 1.00 81.81 97 GLN A CA 1
ATOM 771 C C . GLN A 1 97 ? -13.804 2.003 25.022 1.00 81.81 97 GLN A C 1
ATOM 773 O O . GLN A 1 97 ? -14.752 1.957 25.795 1.00 81.81 97 GLN A O 1
ATOM 778 N N . LYS A 1 98 ? -12.999 3.069 24.956 1.00 80.94 98 LYS A N 1
ATOM 779 C CA . LYS A 1 98 ? -13.235 4.309 25.713 1.00 80.94 98 LYS A CA 1
ATOM 780 C C . LYS A 1 98 ? -14.265 5.230 25.060 1.00 80.94 98 LYS A C 1
ATOM 782 O O . LYS A 1 98 ? -14.769 6.118 25.733 1.00 80.94 98 LYS A O 1
ATOM 787 N N . LEU A 1 99 ? -14.523 5.059 23.765 1.00 76.00 99 LEU A N 1
ATOM 788 C CA . LEU A 1 99 ? -15.502 5.827 22.994 1.00 76.00 99 LEU A CA 1
ATOM 789 C C . LEU A 1 99 ? -16.926 5.279 23.134 1.00 76.00 99 LEU A C 1
ATOM 791 O O . LEU A 1 99 ? -17.869 6.032 22.935 1.00 76.00 99 LEU A O 1
ATOM 795 N N . GLU A 1 100 ? -17.085 4.000 23.488 1.00 58.44 100 GLU A N 1
ATOM 796 C CA . GLU A 1 100 ? -18.380 3.378 23.817 1.00 58.44 100 GLU A CA 1
ATOM 797 C C . GLU A 1 100 ? -18.908 3.773 25.223 1.00 58.44 100 GLU A C 1
ATOM 799 O O . GLU A 1 100 ? -19.579 2.976 25.876 1.00 58.44 100 GLU A O 1
ATOM 804 N N . LEU A 1 101 ? -18.605 4.993 25.693 1.00 46.69 101 LEU A N 1
ATOM 805 C CA . LEU A 1 101 ? -19.075 5.578 26.960 1.00 46.69 101 LEU A CA 1
ATOM 806 C C . LEU A 1 101 ? -20.137 6.657 26.722 1.00 46.69 101 LEU A C 1
ATOM 808 O O . LEU A 1 101 ? -19.819 7.648 26.025 1.00 46.69 101 LEU A O 1
#

Sequence (101 aa):
MNKMKTLADQLRDRMAKPDTPLPGEKPTAPVIESLRAYDMNGHKSVVHSRFDEATARTLHHFKMATGVEVNRLICYSVKVLLEQHPEIKTIVKQYLQKLEL

Radius of gyration: 21.41 Å; chains: 1; bounding box: 45×28×66 Å

pLDDT: mean 79.71, std 14.62, range [34.59, 96.19]

Foldseek 3Di:
DDPPQDPVNVVVVCVVPVPDDDPVDADDDPVLVVLVPDDDPPDPDDDPDDDPPVVVVVLVVVCVRRVGDSVSVVVVVVVVVCVVCVVVVVVVVVVVVVVVD